Protein AF-A0A344J8W5-F1 (afdb_monomer)

Organism: NCBI:txid2698682

Foldseek 3Di:
DWDKDKDKWFWDDKDFDKDWDWFFDFDWDADPVGDTDTGGDTDIDIDGQWIWIWTDDPRDIDTDTGRDDPPGMDIDMDTDDDDPPPPPDD

Secondary structure (DSSP, 8-state):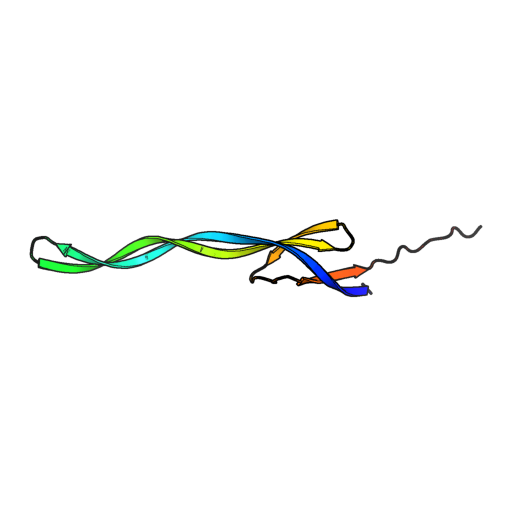
--EEEEEEEEEEEEEEEEEEEEEEEEEEEE-TTS-EEEEEEEEEEEEEEEEEEEEEETTEEEEEEESS--TTEEEEEEEE------PPP-

Sequence (90 aa):
MEVVRYDYAEVLRVQPVEQVVTVGVMQQQCAAAGRCRQVKVPREMRTTIGYDVDYTYRGSKYRSRLAHDPGRRLRIRIGITPMASTRPRP

Solvent-accessible surface area (backbone atoms only — not comparable to full-atom values): 5684 Å² total; per-residue (Å²): 132,84,48,73,45,78,51,76,25,46,46,76,45,78,41,77,38,70,42,80,42,79,42,71,45,83,41,79,48,66,46,96,88,75,53,70,44,80,42,74,44,80,39,82,43,82,42,76,73,25,25,45,32,35,30,36,50,96,89,44,78,49,75,51,80,34,78,58,86,62,73,67,50,38,82,44,82,43,82,51,80,83,80,80,79,77,70,78,79,131

pLDDT: mean 89.61, std 8.24, range [60.88, 96.88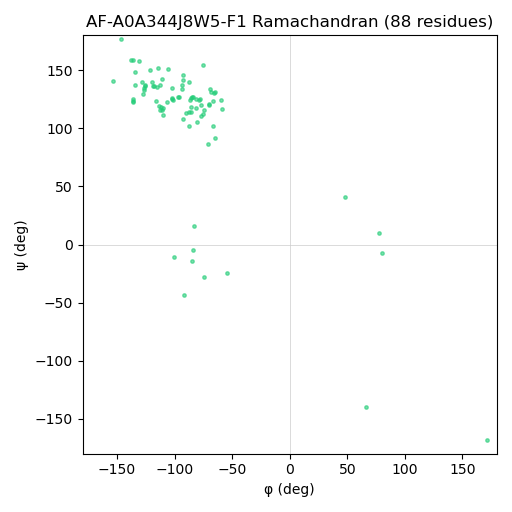]

Structure (mmCIF, N/CA/C/O backbone):
data_AF-A0A344J8W5-F1
#
_entry.id   AF-A0A344J8W5-F1
#
loop_
_atom_site.group_PDB
_atom_site.id
_atom_site.type_symbol
_atom_site.label_atom_id
_atom_site.label_alt_id
_atom_site.label_comp_id
_atom_site.label_asym_id
_atom_site.label_entity_id
_atom_site.label_seq_id
_atom_site.pdbx_PDB_ins_code
_atom_site.Cartn_x
_atom_site.Cartn_y
_atom_site.Cartn_z
_atom_site.occupancy
_atom_site.B_iso_or_equiv
_atom_site.auth_seq_id
_atom_site.auth_comp_id
_atom_site.auth_asym_id
_atom_site.auth_atom_id
_atom_site.pdbx_PDB_model_num
ATOM 1 N N . MET A 1 1 ? 21.119 -21.966 -12.749 1.00 64.31 1 MET A N 1
ATOM 2 C CA . MET A 1 1 ? 21.353 -20.862 -11.794 1.00 64.31 1 MET A CA 1
ATOM 3 C C . MET A 1 1 ? 20.418 -19.733 -12.196 1.00 64.31 1 MET A C 1
ATOM 5 O O . MET A 1 1 ? 20.553 -19.240 -13.307 1.00 64.31 1 MET A O 1
ATOM 9 N N . GLU A 1 2 ? 19.406 -19.419 -11.386 1.00 71.62 2 GLU A N 1
ATOM 10 C CA . GLU A 1 2 ? 18.507 -18.288 -11.660 1.00 71.62 2 GLU A CA 1
ATOM 11 C C . GLU A 1 2 ? 19.294 -16.994 -11.449 1.00 71.62 2 GLU A C 1
ATOM 13 O O . GLU A 1 2 ? 19.843 -16.766 -10.369 1.00 71.62 2 GLU A O 1
ATOM 18 N N . VAL A 1 3 ? 19.402 -16.169 -12.489 1.00 81.62 3 VAL A N 1
ATOM 19 C CA . VAL A 1 3 ? 20.073 -14.876 -12.364 1.00 81.62 3 VAL A CA 1
ATOM 20 C C . VAL A 1 3 ? 19.074 -13.914 -11.738 1.00 81.62 3 VAL A C 1
ATOM 22 O O . VAL A 1 3 ? 18.131 -13.468 -12.389 1.00 81.62 3 VAL A O 1
ATOM 25 N N . VAL A 1 4 ? 19.276 -13.609 -10.459 1.00 89.00 4 VAL A N 1
ATOM 26 C CA . VAL A 1 4 ? 18.450 -12.653 -9.721 1.00 89.00 4 VAL A CA 1
ATOM 27 C C . VAL A 1 4 ? 19.128 -11.288 -9.722 1.00 89.00 4 VAL A C 1
ATOM 29 O O . VAL A 1 4 ? 20.281 -11.159 -9.310 1.00 89.00 4 VAL A O 1
ATOM 32 N N . ARG A 1 5 ? 18.401 -10.250 -10.142 1.00 89.12 5 ARG A N 1
ATOM 33 C CA . ARG A 1 5 ? 18.855 -8.856 -10.091 1.00 89.12 5 ARG A CA 1
ATOM 34 C C . ARG A 1 5 ? 17.922 -8.025 -9.218 1.00 89.12 5 ARG A C 1
ATOM 36 O O . ARG A 1 5 ? 16.707 -8.187 -9.264 1.00 89.12 5 ARG A O 1
ATOM 43 N N . TYR A 1 6 ? 18.495 -7.130 -8.421 1.00 92.19 6 TYR A N 1
ATOM 44 C CA . TYR A 1 6 ? 17.728 -6.127 -7.686 1.00 92.19 6 TYR A CA 1
ATOM 45 C C . TYR A 1 6 ? 17.639 -4.843 -8.503 1.00 92.19 6 TYR A C 1
ATOM 47 O O . TYR A 1 6 ? 18.615 -4.450 -9.145 1.00 92.19 6 TYR A O 1
ATOM 55 N N . ASP A 1 7 ? 16.482 -4.196 -8.459 1.00 93.25 7 ASP A N 1
ATOM 56 C CA . ASP A 1 7 ? 16.242 -2.914 -9.118 1.00 93.25 7 ASP A CA 1
ATOM 57 C C . ASP A 1 7 ? 15.256 -2.069 -8.297 1.00 93.25 7 ASP A C 1
ATOM 59 O O . ASP A 1 7 ? 14.743 -2.520 -7.266 1.00 93.25 7 ASP A O 1
ATOM 63 N N . TYR A 1 8 ? 14.995 -0.846 -8.749 1.00 93.88 8 TYR A N 1
ATOM 64 C CA . TYR A 1 8 ? 14.020 0.059 -8.155 1.00 93.88 8 TYR A CA 1
ATOM 65 C C . TYR A 1 8 ? 12.877 0.346 -9.124 1.00 93.88 8 TYR A C 1
ATOM 67 O O . TYR A 1 8 ? 13.079 0.633 -10.302 1.00 93.88 8 TYR A O 1
ATOM 75 N N . ALA A 1 9 ? 11.664 0.294 -8.591 1.00 95.12 9 ALA A N 1
ATOM 76 C CA . ALA A 1 9 ? 10.448 0.716 -9.259 1.00 95.12 9 ALA A CA 1
ATOM 77 C C . ALA A 1 9 ? 9.964 2.053 -8.695 1.00 95.12 9 ALA A C 1
ATOM 79 O O . ALA A 1 9 ? 10.179 2.369 -7.519 1.00 95.12 9 ALA A O 1
ATOM 80 N N . GLU A 1 10 ? 9.282 2.823 -9.537 1.00 95.19 10 GLU A N 1
ATOM 81 C CA . GLU A 1 10 ? 8.652 4.071 -9.122 1.00 95.19 10 GLU A CA 1
ATOM 82 C C . GLU A 1 10 ? 7.272 3.777 -8.532 1.00 95.19 10 GLU A C 1
ATOM 84 O O . GLU A 1 10 ? 6.452 3.088 -9.148 1.00 95.19 10 GLU A O 1
ATOM 89 N N . VAL A 1 11 ? 7.027 4.273 -7.319 1.00 96.38 11 VAL A N 1
ATOM 90 C CA . VAL A 1 11 ? 5.743 4.089 -6.637 1.00 96.38 11 VAL A CA 1
ATOM 91 C C . VAL A 1 11 ? 4.747 5.109 -7.168 1.00 96.38 11 VAL A C 1
ATOM 93 O O . VAL A 1 11 ? 4.995 6.312 -7.141 1.00 96.38 11 VAL A O 1
ATOM 96 N N . LEU A 1 12 ? 3.604 4.611 -7.634 1.00 95.19 12 LEU A N 1
ATOM 97 C CA . LEU A 1 12 ? 2.509 5.419 -8.157 1.00 95.19 12 LEU A CA 1
ATOM 98 C C . LEU A 1 12 ? 1.496 5.762 -7.063 1.00 95.19 12 LEU A C 1
ATOM 100 O O . LEU A 1 12 ? 1.008 6.889 -7.006 1.00 95.19 12 LEU A O 1
ATOM 104 N N . ARG A 1 13 ? 1.141 4.787 -6.217 1.00 94.75 13 ARG A N 1
ATOM 105 C CA . ARG A 1 13 ? 0.156 4.966 -5.143 1.00 94.75 13 ARG A CA 1
ATOM 106 C C . ARG A 1 13 ? 0.410 3.995 -3.999 1.00 94.75 13 ARG A C 1
ATOM 108 O O . ARG A 1 13 ? 0.667 2.821 -4.240 1.00 94.75 13 ARG A O 1
ATOM 115 N N . VAL A 1 14 ? 0.243 4.476 -2.773 1.00 96.25 14 VAL A N 1
ATOM 116 C CA . VAL A 1 14 ? 0.199 3.651 -1.563 1.00 96.25 14 VAL A CA 1
ATOM 117 C C . VAL A 1 14 ? -1.191 3.784 -0.950 1.00 96.25 14 VAL A C 1
ATOM 119 O O . VAL A 1 14 ? -1.645 4.895 -0.684 1.00 96.25 14 VAL A O 1
ATOM 122 N N . GLN A 1 15 ? -1.881 2.662 -0.761 1.00 94.81 15 GLN A N 1
ATOM 123 C CA . GLN A 1 15 ? -3.183 2.602 -0.103 1.00 94.81 15 GLN A CA 1
ATOM 124 C C . GLN A 1 15 ? -3.049 1.838 1.218 1.00 94.81 15 GLN A C 1
ATOM 126 O O . GLN A 1 15 ? -2.662 0.669 1.188 1.00 94.81 15 GLN A O 1
ATOM 131 N N . PRO A 1 16 ? -3.347 2.454 2.375 1.00 95.12 16 PRO A N 1
ATOM 132 C CA . PRO A 1 16 ? -3.344 1.741 3.643 1.00 95.12 16 PRO A CA 1
ATOM 133 C C . PRO A 1 16 ? -4.492 0.731 3.673 1.00 95.12 16 PRO A C 1
ATOM 135 O O . PRO A 1 16 ? -5.640 1.048 3.364 1.00 95.12 16 PRO A O 1
ATOM 138 N N . VAL A 1 17 ? -4.173 -0.499 4.054 1.00 93.81 17 VAL A N 1
ATOM 139 C CA . VAL A 1 17 ? -5.142 -1.571 4.253 1.00 93.81 17 VAL A CA 1
ATOM 140 C C . VAL A 1 17 ? -5.538 -1.557 5.721 1.00 93.81 17 VAL A C 1
ATOM 142 O O . VAL A 1 17 ? -4.739 -1.924 6.581 1.00 93.81 17 VAL A O 1
ATOM 145 N N . GLU A 1 18 ? -6.760 -1.121 6.010 1.00 93.44 18 GLU A N 1
ATOM 146 C CA . GLU A 1 18 ? -7.305 -1.097 7.368 1.00 93.44 18 GLU A CA 1
ATOM 147 C C . GLU A 1 18 ? -8.095 -2.370 7.691 1.00 93.44 18 GLU A C 1
ATOM 149 O O . GLU A 1 18 ? -8.787 -2.931 6.842 1.00 93.44 18 GLU A O 1
ATOM 154 N N . GLN A 1 19 ? -8.025 -2.799 8.948 1.00 90.44 19 GLN A N 1
ATOM 155 C CA . GLN A 1 19 ? -8.792 -3.902 9.511 1.00 90.44 19 GLN A CA 1
ATOM 156 C C . GLN A 1 19 ? -9.535 -3.430 10.760 1.00 90.44 19 GLN A C 1
ATOM 158 O O . GLN A 1 19 ? -8.965 -2.751 11.613 1.00 90.44 19 GLN A O 1
ATOM 163 N N . VAL A 1 20 ? -10.804 -3.818 10.887 1.00 93.06 20 VAL A N 1
ATOM 164 C CA . VAL A 1 20 ? -11.590 -3.586 12.103 1.00 93.06 20 VAL A CA 1
ATOM 165 C C . VAL A 1 20 ? -11.326 -4.728 13.079 1.00 93.06 20 VAL A C 1
ATOM 167 O O . VAL A 1 20 ? -11.597 -5.889 12.778 1.00 93.06 20 VAL A O 1
ATOM 170 N N . VAL A 1 21 ? -10.780 -4.407 14.246 1.00 93.88 21 VAL A N 1
ATOM 171 C CA . VAL A 1 21 ? -10.521 -5.354 15.331 1.00 93.88 21 VAL A CA 1
ATOM 172 C C . VAL A 1 21 ? -11.418 -5.036 16.519 1.00 93.88 21 VAL A C 1
ATOM 174 O O . VAL A 1 21 ? -11.594 -3.877 16.882 1.00 93.88 21 VAL A O 1
ATOM 177 N N . THR A 1 22 ? -11.996 -6.063 17.141 1.00 94.12 22 THR A N 1
ATOM 178 C CA . THR A 1 22 ? -12.746 -5.885 18.391 1.00 94.12 22 THR A CA 1
ATOM 179 C C . THR A 1 22 ? -11.780 -5.979 19.565 1.00 94.12 22 THR A C 1
ATOM 181 O O . THR A 1 22 ? -11.208 -7.036 19.823 1.00 94.12 22 THR A O 1
ATOM 184 N N . VAL A 1 23 ? -11.595 -4.875 20.284 1.00 94.06 23 VAL A N 1
ATOM 185 C CA . VAL A 1 23 ? -10.727 -4.774 21.461 1.00 94.06 23 VAL A CA 1
ATOM 186 C C . VAL A 1 23 ? -11.556 -4.575 22.726 1.00 94.06 23 VAL A C 1
ATOM 188 O O . VAL A 1 23 ? -12.568 -3.881 22.721 1.00 94.06 23 VAL A O 1
ATOM 191 N N . GLY A 1 24 ? -11.144 -5.190 23.834 1.00 93.75 24 GLY A N 1
ATOM 192 C CA . GLY A 1 24 ? -11.796 -5.001 25.130 1.00 93.75 24 GLY A CA 1
ATOM 193 C C . GLY A 1 24 ? -11.211 -3.801 25.864 1.00 93.75 24 GLY A C 1
ATOM 194 O O . GLY A 1 24 ? -10.138 -3.923 26.456 1.00 93.75 24 GLY A O 1
ATOM 195 N N . VAL A 1 25 ? -11.904 -2.662 25.859 1.00 91.31 25 VAL A N 1
ATOM 196 C CA . VAL A 1 25 ? -11.473 -1.473 26.612 1.00 91.31 25 VAL A CA 1
ATOM 197 C C . VAL A 1 25 ? -12.004 -1.522 28.039 1.00 91.31 25 VAL A C 1
ATOM 199 O O . VAL A 1 25 ? -13.146 -1.916 28.267 1.00 91.31 25 VAL A O 1
ATOM 202 N N . MET A 1 26 ? -11.192 -1.118 29.015 1.00 93.69 26 MET A N 1
ATOM 203 C CA . MET A 1 26 ? -11.665 -0.957 30.391 1.00 93.69 26 MET A CA 1
ATOM 204 C C . MET A 1 26 ? -12.506 0.316 30.482 1.00 93.69 26 MET A C 1
ATOM 206 O O . MET A 1 26 ? -11.989 1.413 30.282 1.00 93.69 26 MET A O 1
ATOM 210 N N . GLN A 1 27 ? -13.792 0.179 30.790 1.00 91.38 27 GLN A N 1
ATOM 211 C CA . GLN A 1 27 ? -14.700 1.299 31.008 1.00 91.38 27 GLN A CA 1
ATOM 212 C C . GLN A 1 27 ? -15.241 1.261 32.437 1.00 91.38 27 GLN A C 1
ATOM 214 O O . GLN A 1 27 ? -15.611 0.204 32.948 1.00 91.38 27 GLN A O 1
ATOM 219 N N . GLN A 1 28 ? -15.277 2.419 33.098 1.00 90.38 28 GLN A N 1
ATOM 220 C CA . GLN A 1 28 ? -15.898 2.547 34.409 1.00 90.38 28 GLN A CA 1
ATOM 221 C C . GLN A 1 28 ? -17.406 2.706 34.233 1.00 90.38 28 GLN A C 1
ATOM 223 O O . GLN A 1 28 ? -17.875 3.672 33.635 1.00 90.38 28 GLN A O 1
ATOM 228 N N . GLN A 1 29 ? -18.161 1.752 34.760 1.00 90.00 29 GLN A N 1
ATOM 229 C CA . GLN A 1 29 ? -19.612 1.766 34.730 1.00 90.00 29 GLN A CA 1
ATOM 230 C C . GLN A 1 29 ? -20.127 1.990 36.149 1.00 90.00 29 GLN A C 1
ATOM 232 O O . GLN A 1 29 ? -19.868 1.187 37.047 1.00 90.00 29 GLN A O 1
ATOM 237 N N . CYS A 1 30 ? -20.802 3.119 36.356 1.00 91.00 30 CYS A N 1
ATOM 238 C CA . CYS A 1 30 ? -21.353 3.513 37.647 1.00 91.00 30 CYS A CA 1
ATOM 239 C C . CYS A 1 30 ? -22.858 3.246 37.679 1.00 91.00 30 CYS A C 1
ATOM 241 O O . CYS A 1 30 ? -23.597 3.699 36.807 1.00 91.00 30 CYS A O 1
ATOM 243 N N . ALA A 1 31 ? -23.311 2.496 38.680 1.00 86.62 31 ALA A N 1
ATOM 244 C CA . A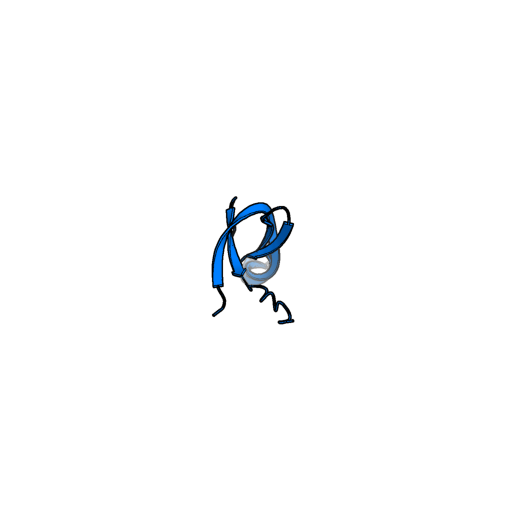LA A 1 31 ? -24.728 2.323 38.966 1.00 86.62 31 ALA A CA 1
ATOM 245 C C . ALA A 1 31 ? -25.291 3.582 39.642 1.00 86.62 31 ALA A C 1
ATOM 247 O O . ALA A 1 31 ? -24.568 4.282 40.353 1.00 86.62 31 ALA A O 1
ATOM 248 N N . ALA A 1 32 ? -26.599 3.815 39.498 1.00 82.88 32 ALA A N 1
ATOM 249 C CA . ALA A 1 32 ? -27.295 4.962 40.094 1.00 82.88 32 ALA A CA 1
ATOM 250 C C . ALA A 1 32 ? -27.101 5.083 41.623 1.00 82.88 32 ALA A C 1
ATOM 252 O O . ALA A 1 32 ? -27.145 6.179 42.165 1.00 82.88 32 ALA A O 1
ATOM 253 N N . ALA A 1 33 ? -26.806 3.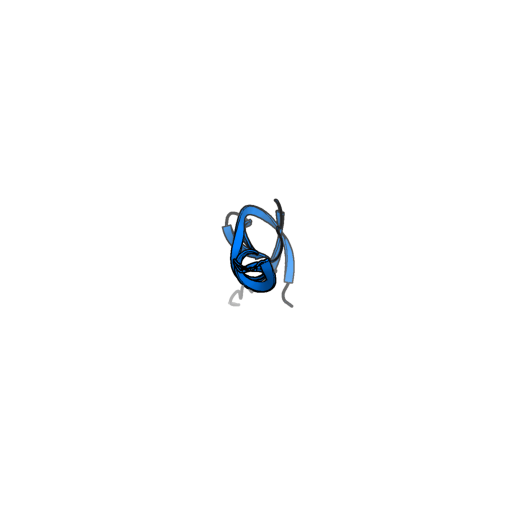973 42.311 1.00 84.50 33 ALA A N 1
ATOM 254 C CA . ALA A 1 33 ? -26.505 3.923 43.744 1.00 84.50 33 ALA A CA 1
ATOM 255 C C . ALA A 1 33 ? -25.031 4.247 44.111 1.00 84.50 33 ALA A C 1
ATOM 257 O O . ALA A 1 33 ? -24.575 3.888 45.195 1.00 84.50 33 ALA A O 1
ATOM 258 N N . GLY A 1 34 ? -24.245 4.852 43.210 1.00 85.06 34 GLY A N 1
ATOM 259 C CA . GLY A 1 34 ? -22.862 5.284 43.481 1.00 85.06 34 GLY A CA 1
ATOM 260 C C . GLY A 1 34 ? -21.801 4.172 43.466 1.00 85.06 34 GLY A C 1
ATOM 261 O O . GLY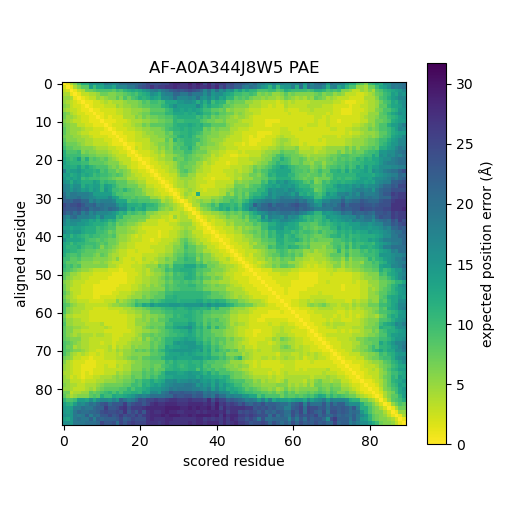 A 1 34 ? -20.656 4.393 43.854 1.00 85.06 34 GLY A O 1
ATOM 262 N N . ARG A 1 35 ? -22.145 2.960 43.016 1.00 88.25 35 ARG A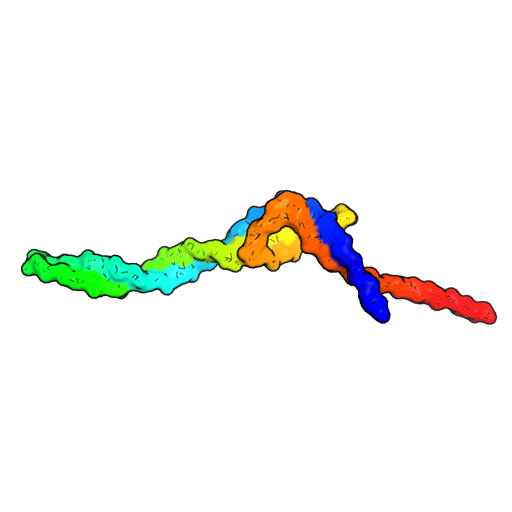 N 1
ATOM 263 C CA . ARG A 1 35 ? -21.197 1.841 42.860 1.00 88.25 35 ARG A CA 1
ATOM 264 C C . ARG A 1 35 ? -20.590 1.878 41.457 1.00 88.25 35 ARG A C 1
ATOM 266 O O . ARG A 1 35 ? -21.303 1.622 40.492 1.00 88.25 35 ARG A O 1
ATOM 273 N N . CYS A 1 36 ? -19.292 2.145 41.337 1.00 93.50 36 CYS A N 1
ATOM 274 C CA . CYS A 1 36 ? -18.577 2.098 40.059 1.00 93.50 36 CYS A CA 1
ATOM 275 C C . CYS A 1 36 ? -17.741 0.819 39.926 1.00 93.50 36 CYS A C 1
ATOM 277 O O . CYS A 1 36 ? -17.017 0.453 40.850 1.00 93.50 36 CYS A O 1
ATOM 279 N N . ARG A 1 37 ? -17.802 0.157 38.766 1.00 91.38 37 ARG A N 1
ATOM 280 C CA . ARG A 1 37 ? -16.996 -1.029 38.441 1.00 91.38 37 ARG A CA 1
ATOM 281 C C . ARG A 1 37 ? -16.287 -0.845 37.104 1.00 91.38 37 ARG A C 1
ATOM 283 O O . ARG A 1 37 ? -16.878 -0.329 36.163 1.00 91.38 37 ARG A O 1
ATOM 290 N N . GLN A 1 38 ? -15.035 -1.292 37.011 1.00 92.75 38 GLN A N 1
ATOM 291 C CA . GLN A 1 38 ? -14.352 -1.402 35.722 1.00 92.75 38 GLN A CA 1
ATOM 292 C C . GLN A 1 38 ? -14.811 -2.670 34.994 1.00 92.75 38 GLN A C 1
ATOM 294 O O . GLN A 1 38 ? -14.731 -3.774 35.539 1.00 92.75 38 GLN A O 1
ATOM 299 N N . VAL A 1 39 ? -15.312 -2.505 33.773 1.00 93.44 39 VAL A N 1
ATOM 300 C CA . VAL A 1 39 ? -15.822 -3.578 32.913 1.00 93.44 39 VAL A CA 1
ATOM 301 C C . VAL A 1 39 ? -15.093 -3.514 31.572 1.00 93.44 39 VAL A C 1
ATOM 303 O O . VAL A 1 39 ? -14.893 -2.430 31.029 1.00 93.44 39 VAL A O 1
ATOM 306 N N . LYS A 1 40 ? -14.685 -4.669 31.029 1.00 93.12 40 LYS A N 1
ATOM 307 C CA . LYS A 1 40 ? -14.173 -4.744 29.654 1.00 93.12 40 LYS A CA 1
ATOM 308 C C . LYS A 1 40 ? -15.345 -4.656 28.684 1.00 93.12 40 LYS A C 1
ATOM 310 O O . LYS A 1 40 ? -16.145 -5.585 28.621 1.00 93.12 40 LYS A O 1
ATOM 315 N N . VAL A 1 41 ? -15.428 -3.570 27.928 1.00 93.12 41 VAL A N 1
ATOM 316 C CA . VAL A 1 41 ? -16.450 -3.373 26.896 1.00 93.12 41 VAL A CA 1
ATOM 317 C C . VAL A 1 41 ? -15.816 -3.628 25.525 1.00 93.12 41 VAL A C 1
ATOM 319 O O . VAL A 1 41 ? -14.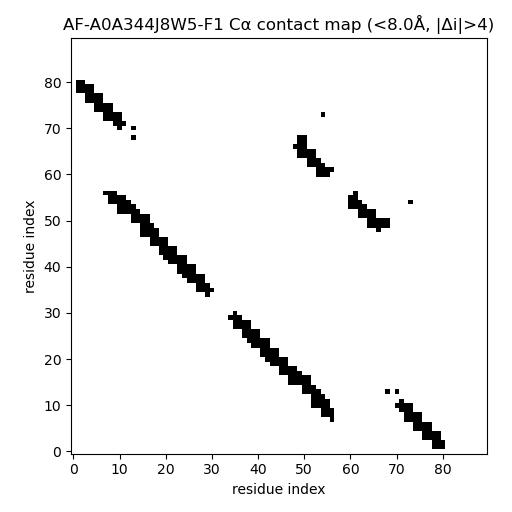774 -3.035 25.233 1.00 93.12 41 VAL A O 1
ATOM 322 N N . PRO A 1 42 ? -16.388 -4.511 24.685 1.00 93.19 42 PRO A N 1
ATOM 323 C CA . PRO A 1 42 ? -15.897 -4.720 23.329 1.00 93.19 42 PRO A CA 1
ATOM 324 C C . PRO A 1 42 ? -16.111 -3.454 22.497 1.00 93.19 42 PRO A C 1
ATOM 326 O O . PRO A 1 42 ? -17.199 -2.877 22.482 1.00 93.19 42 PRO A O 1
ATOM 329 N N . ARG A 1 43 ? -15.061 -3.013 21.808 1.00 92.81 43 ARG A N 1
ATOM 330 C CA . ARG A 1 43 ? -15.090 -1.880 20.887 1.00 92.81 43 ARG A CA 1
ATOM 331 C C . ARG A 1 43 ? -14.387 -2.212 19.593 1.00 92.81 43 ARG A C 1
ATOM 333 O O . ARG A 1 43 ? -13.307 -2.787 19.596 1.00 92.81 43 ARG A O 1
ATOM 340 N N . GLU A 1 44 ? -14.993 -1.799 18.496 1.00 93.94 44 GLU A N 1
ATOM 341 C CA . GLU A 1 44 ? -14.403 -1.894 17.171 1.00 93.94 44 GLU A CA 1
ATOM 342 C C . GLU A 1 44 ? -13.375 -0.776 16.985 1.00 93.94 44 GLU A C 1
ATOM 344 O O . GLU A 1 44 ? -13.673 0.405 17.174 1.00 93.94 44 GLU A O 1
ATOM 349 N N . MET A 1 45 ? -12.152 -1.150 16.630 1.00 90.38 45 MET A N 1
ATOM 350 C CA . MET A 1 45 ? -11.047 -0.237 16.373 1.00 90.38 45 MET A CA 1
ATOM 351 C C . MET A 1 45 ? -10.466 -0.527 14.995 1.00 90.38 45 MET A C 1
ATOM 353 O O . MET A 1 45 ? -10.265 -1.681 14.628 1.00 90.38 45 MET A O 1
ATOM 357 N N . ARG A 1 46 ? -10.212 0.523 14.215 1.00 91.94 46 ARG A N 1
ATOM 358 C CA . ARG A 1 46 ? -9.567 0.405 12.904 1.00 91.94 46 ARG A CA 1
ATOM 359 C C . ARG A 1 46 ? -8.055 0.417 13.094 1.00 91.94 46 ARG A C 1
ATOM 361 O O . ARG A 1 46 ? -7.520 1.324 13.725 1.00 91.94 46 ARG A O 1
ATOM 368 N N . THR A 1 47 ? -7.385 -0.593 12.555 1.00 90.19 47 THR A N 1
ATOM 369 C CA . THR A 1 47 ? -5.929 -0.743 12.575 1.00 90.19 47 THR A CA 1
ATOM 370 C C . THR A 1 47 ? -5.426 -0.978 11.161 1.00 90.19 47 THR A C 1
ATOM 372 O O . THR A 1 47 ? -5.907 -1.873 10.472 1.00 90.19 47 THR A O 1
ATOM 375 N N . THR A 1 48 ? -4.422 -0.217 10.737 1.00 91.94 48 THR A N 1
ATOM 376 C CA . THR A 1 48 ? -3.715 -0.465 9.477 1.00 91.94 48 THR A CA 1
ATOM 377 C C . THR A 1 48 ? -2.874 -1.734 9.592 1.00 91.94 48 THR A C 1
ATOM 379 O O . THR A 1 48 ? -1.984 -1.815 10.436 1.00 91.94 48 THR A O 1
ATOM 382 N N . ILE A 1 49 ? -3.151 -2.726 8.746 1.00 92.75 49 ILE A N 1
ATOM 383 C CA . ILE A 1 49 ? -2.462 -4.029 8.720 1.00 92.75 49 ILE A CA 1
ATOM 384 C C . ILE A 1 49 ? -1.406 -4.134 7.614 1.00 92.75 49 ILE A C 1
ATOM 386 O O . ILE A 1 49 ? -0.634 -5.090 7.580 1.00 92.75 49 ILE A O 1
ATOM 390 N N . GLY A 1 50 ? -1.376 -3.177 6.689 1.00 94.44 50 GLY A N 1
ATOM 391 C CA . GLY A 1 50 ? -0.408 -3.146 5.603 1.00 94.44 50 GLY A CA 1
ATOM 392 C C . GLY A 1 50 ? -0.730 -2.070 4.580 1.00 94.44 50 GLY A C 1
ATOM 393 O O . GLY A 1 50 ? -1.585 -1.215 4.802 1.00 94.44 50 GLY A O 1
ATOM 394 N N . TYR A 1 51 ? -0.043 -2.135 3.448 1.00 95.38 51 TYR A N 1
ATOM 395 C CA . TYR A 1 51 ? -0.120 -1.150 2.380 1.00 95.38 51 TYR A CA 1
ATOM 396 C C . TYR A 1 51 ? -0.209 -1.862 1.033 1.00 95.38 51 TYR A C 1
ATOM 398 O O . TYR A 1 51 ? 0.667 -2.655 0.686 1.00 95.38 51 TYR A O 1
ATOM 406 N N . ASP A 1 52 ? -1.258 -1.576 0.269 1.00 95.19 52 ASP A N 1
ATOM 407 C CA . ASP A 1 52 ? -1.367 -1.975 -1.128 1.00 95.19 52 ASP A CA 1
ATOM 408 C C . ASP A 1 52 ? -0.678 -0.907 -1.985 1.00 95.19 52 ASP A C 1
ATOM 410 O O . ASP A 1 52 ? -1.092 0.254 -2.037 1.00 95.19 52 ASP A O 1
ATOM 414 N N . VAL A 1 53 ? 0.412 -1.301 -2.637 1.00 96.88 53 VAL A N 1
ATOM 415 C CA . VAL A 1 53 ? 1.314 -0.395 -3.347 1.00 96.88 53 VAL A CA 1
ATOM 416 C C . VAL A 1 53 ? 1.239 -0.666 -4.836 1.00 96.88 53 VAL A C 1
ATOM 418 O O . VAL A 1 53 ? 1.622 -1.738 -5.304 1.00 96.88 53 VAL A O 1
ATOM 421 N N . ASP A 1 54 ? 0.770 0.336 -5.573 1.00 96.25 54 ASP A N 1
ATOM 422 C CA . ASP A 1 54 ? 0.816 0.394 -7.027 1.00 96.25 54 ASP A CA 1
ATOM 423 C C . ASP A 1 54 ? 2.169 0.987 -7.449 1.00 96.25 54 ASP A C 1
ATOM 425 O O . ASP A 1 54 ? 2.517 2.100 -7.047 1.00 96.25 54 ASP A O 1
ATOM 429 N N . TYR A 1 55 ? 2.929 0.279 -8.280 1.00 95.94 55 TYR A N 1
ATOM 430 C CA . TYR A 1 55 ? 4.233 0.723 -8.782 1.00 95.94 55 TYR A CA 1
ATOM 431 C C . TYR A 1 55 ? 4.396 0.420 -10.269 1.00 95.94 55 TYR A C 1
ATOM 433 O O . TYR A 1 55 ? 3.721 -0.444 -10.829 1.00 95.94 55 TYR A O 1
ATOM 441 N N . THR A 1 56 ? 5.303 1.141 -10.923 1.00 95.75 56 THR A N 1
ATOM 442 C CA . THR A 1 56 ? 5.651 0.930 -12.329 1.00 95.75 56 THR A CA 1
ATOM 443 C C . THR A 1 56 ? 7.111 0.533 -12.477 1.00 95.75 56 THR A C 1
ATOM 445 O O . THR A 1 56 ? 8.006 1.106 -11.851 1.00 95.75 56 THR A O 1
ATOM 448 N N . TYR A 1 57 ? 7.358 -0.464 -13.320 1.00 94.94 57 TYR A N 1
ATOM 449 C CA . TYR A 1 57 ? 8.695 -0.882 -13.710 1.00 94.94 57 TYR A CA 1
ATOM 450 C C . TYR A 1 57 ? 8.735 -1.133 -15.214 1.00 94.94 57 TYR A C 1
ATOM 452 O O . TYR A 1 57 ? 7.924 -1.895 -15.743 1.00 94.94 57 TYR A O 1
ATOM 460 N N . ARG A 1 58 ? 9.670 -0.472 -15.912 1.00 91.94 58 ARG A N 1
ATOM 461 C CA . ARG A 1 58 ? 9.818 -0.538 -17.381 1.00 91.94 58 ARG A CA 1
ATOM 462 C C . ARG A 1 58 ? 8.491 -0.348 -18.138 1.00 91.94 58 ARG A C 1
ATOM 464 O O . ARG A 1 58 ? 8.205 -1.059 -19.094 1.00 91.94 58 ARG A O 1
ATOM 471 N N . GLY A 1 59 ? 7.657 0.584 -17.673 1.00 92.56 59 GLY A N 1
ATOM 472 C CA . GLY A 1 59 ? 6.359 0.905 -18.281 1.00 92.56 59 GLY A CA 1
ATOM 473 C C . GLY A 1 59 ? 5.210 -0.049 -17.928 1.00 92.56 59 GLY A C 1
ATOM 474 O O . GLY A 1 59 ? 4.063 0.247 -18.250 1.00 92.56 59 GLY A O 1
ATOM 475 N N . SER A 1 60 ? 5.480 -1.156 -17.234 1.00 95.38 60 SER A N 1
ATOM 476 C CA . SER A 1 60 ? 4.450 -2.081 -16.751 1.00 95.38 60 SER A CA 1
ATOM 477 C C . SER A 1 60 ? 4.043 -1.737 -15.320 1.00 95.38 60 SER A C 1
ATOM 479 O O . SER A 1 60 ? 4.902 -1.511 -14.465 1.00 95.38 60 SER A O 1
ATOM 481 N N . LYS A 1 61 ? 2.733 -1.706 -15.053 1.00 95.69 61 LYS A N 1
ATOM 482 C CA . LYS A 1 61 ? 2.175 -1.426 -13.723 1.00 95.69 61 LYS A CA 1
ATOM 483 C C . LYS A 1 61 ? 1.924 -2.722 -12.965 1.00 95.69 61 LYS A C 1
ATOM 485 O O . LYS A 1 61 ? 1.369 -3.667 -13.516 1.00 95.69 61 LYS A O 1
ATOM 490 N N . TYR A 1 62 ? 2.274 -2.719 -11.691 1.00 94.94 62 TYR A N 1
ATOM 491 C CA . TYR A 1 62 ? 2.128 -3.848 -10.787 1.00 94.94 62 TYR A CA 1
ATOM 492 C C . TYR A 1 62 ? 1.570 -3.373 -9.448 1.00 94.94 62 TYR A C 1
ATOM 494 O O . TYR A 1 62 ? 1.688 -2.198 -9.094 1.00 94.94 62 TYR A O 1
ATOM 502 N N . ARG A 1 63 ? 0.980 -4.305 -8.697 1.00 95.06 63 ARG A N 1
ATOM 503 C CA . ARG A 1 63 ? 0.496 -4.083 -7.335 1.00 95.06 63 ARG A CA 1
ATOM 504 C C . ARG A 1 63 ? 1.091 -5.131 -6.410 1.00 95.06 63 ARG A C 1
ATOM 506 O O . ARG A 1 63 ? 1.048 -6.315 -6.731 1.00 95.06 63 ARG A O 1
ATOM 513 N N . SER A 1 64 ? 1.605 -4.696 -5.266 1.00 94.00 64 SER A N 1
ATOM 514 C CA . SER A 1 64 ? 2.108 -5.578 -4.208 1.00 94.00 64 SER A CA 1
ATOM 515 C C . SER A 1 64 ? 1.601 -5.127 -2.845 1.00 94.00 64 SER A C 1
ATOM 517 O O . SER A 1 64 ? 1.422 -3.933 -2.616 1.00 94.00 64 SER A O 1
ATOM 519 N N . ARG A 1 65 ? 1.408 -6.082 -1.932 1.00 93.88 65 ARG A N 1
ATOM 520 C CA . ARG A 1 65 ? 1.060 -5.807 -0.535 1.00 93.88 65 ARG A CA 1
ATOM 521 C C . ARG A 1 65 ? 2.312 -5.831 0.333 1.00 93.88 65 ARG A C 1
ATOM 523 O O . ARG A 1 65 ? 3.067 -6.801 0.305 1.00 93.88 65 ARG A O 1
ATOM 530 N N . LEU A 1 66 ? 2.525 -4.770 1.100 1.00 93.69 66 LEU A N 1
ATOM 531 C CA . LEU A 1 66 ? 3.686 -4.577 1.965 1.00 93.69 66 LEU A CA 1
ATOM 532 C C . LEU A 1 66 ? 3.247 -4.381 3.417 1.00 93.69 66 LEU A C 1
ATOM 534 O O . LEU A 1 66 ? 2.171 -3.853 3.686 1.00 93.69 66 LEU A O 1
ATOM 538 N N . ALA A 1 67 ? 4.095 -4.795 4.359 1.00 91.81 67 ALA A N 1
ATOM 539 C CA . ALA A 1 67 ? 3.851 -4.586 5.789 1.00 91.81 67 ALA A CA 1
ATOM 540 C C . ALA A 1 67 ? 4.085 -3.126 6.221 1.00 91.81 67 ALA A C 1
ATOM 542 O O . ALA A 1 67 ? 3.470 -2.652 7.169 1.00 91.81 67 ALA A O 1
ATOM 543 N N . HIS A 1 68 ? 4.968 -2.416 5.517 1.00 92.06 68 HIS A N 1
ATOM 544 C CA . HIS A 1 68 ? 5.351 -1.037 5.808 1.00 92.06 68 HIS A CA 1
ATOM 545 C C . HIS A 1 68 ? 5.275 -0.187 4.541 1.00 92.06 68 HIS A C 1
ATOM 547 O O . HIS A 1 68 ? 5.352 -0.718 3.430 1.00 92.06 68 HIS A O 1
ATOM 553 N N . ASP A 1 69 ? 5.154 1.127 4.723 1.00 90.62 69 ASP A N 1
ATOM 554 C CA . ASP A 1 69 ? 5.154 2.085 3.624 1.00 90.62 69 ASP A CA 1
ATOM 555 C C . ASP A 1 69 ? 6.538 2.118 2.936 1.00 90.62 69 ASP A C 1
ATOM 557 O O . ASP A 1 69 ? 7.550 2.343 3.606 1.00 90.62 69 ASP A O 1
ATOM 561 N N . PRO A 1 70 ? 6.625 1.868 1.614 1.00 90.50 70 PRO A N 1
ATOM 562 C CA . PRO A 1 70 ? 7.894 1.885 0.885 1.00 90.50 70 PRO A CA 1
ATOM 563 C C . PRO A 1 70 ? 8.330 3.292 0.439 1.00 90.50 70 PRO A C 1
ATOM 565 O O . PRO A 1 70 ? 9.399 3.446 -0.157 1.00 90.50 70 PRO A O 1
ATOM 568 N N . GLY A 1 71 ? 7.514 4.324 0.654 1.00 91.06 71 GLY A N 1
ATOM 569 C CA . GLY A 1 71 ? 7.745 5.671 0.151 1.00 91.06 71 GLY A CA 1
ATOM 570 C C . GLY A 1 71 ? 7.673 5.767 -1.376 1.00 91.06 71 GLY A C 1
ATOM 571 O O . GLY A 1 71 ? 6.818 5.173 -2.027 1.00 91.06 71 GLY A O 1
ATOM 572 N N . ARG A 1 72 ? 8.577 6.557 -1.975 1.00 92.50 72 ARG A N 1
ATOM 573 C CA . ARG A 1 72 ? 8.553 6.893 -3.418 1.00 92.50 72 ARG A CA 1
ATOM 574 C C . ARG A 1 72 ? 9.237 5.861 -4.321 1.00 92.50 72 ARG A C 1
ATOM 576 O O . ARG A 1 72 ? 9.093 5.934 -5.540 1.00 92.50 72 ARG A O 1
ATOM 583 N N . ARG A 1 73 ? 10.020 4.933 -3.759 1.00 92.94 73 ARG A N 1
ATOM 584 C CA . ARG A 1 73 ? 10.805 3.950 -4.523 1.00 92.94 73 ARG A CA 1
ATOM 585 C C . ARG A 1 73 ? 10.683 2.576 -3.894 1.00 92.94 73 ARG A C 1
ATOM 587 O O . ARG A 1 73 ? 11.053 2.389 -2.742 1.00 92.94 73 ARG A O 1
ATOM 594 N N . LEU A 1 74 ? 10.243 1.604 -4.682 1.00 94.56 74 LEU A N 1
ATOM 595 C CA . LEU A 1 74 ? 10.111 0.227 -4.232 1.00 94.56 74 LEU A CA 1
ATOM 596 C C . LEU A 1 74 ? 11.285 -0.605 -4.741 1.00 94.56 74 LEU A C 1
ATOM 598 O O . LEU A 1 74 ? 11.526 -0.673 -5.944 1.00 94.56 74 LEU A O 1
ATOM 602 N N . ARG A 1 75 ? 12.005 -1.266 -3.833 1.00 93.50 75 ARG A N 1
ATOM 603 C CA . ARG A 1 75 ? 13.056 -2.217 -4.207 1.00 93.50 75 ARG A CA 1
ATOM 604 C C . ARG A 1 75 ? 12.414 -3.526 -4.662 1.00 93.50 75 ARG A C 1
ATOM 606 O O . ARG A 1 75 ? 11.718 -4.174 -3.885 1.00 93.50 75 ARG A O 1
ATOM 613 N N . ILE A 1 76 ? 12.671 -3.924 -5.903 1.00 93.31 76 ILE A N 1
ATOM 614 C CA . ILE A 1 76 ? 12.092 -5.119 -6.526 1.00 93.31 76 ILE A CA 1
ATOM 615 C C . ILE A 1 76 ? 13.164 -6.170 -6.834 1.00 93.31 76 ILE A C 1
ATOM 617 O O . ILE A 1 76 ? 14.335 -5.849 -7.057 1.00 93.31 76 ILE A O 1
ATOM 621 N N . ARG A 1 77 ? 12.752 -7.444 -6.839 1.00 92.38 77 ARG A N 1
ATOM 622 C CA . ARG A 1 77 ? 13.586 -8.594 -7.210 1.00 92.38 77 ARG A CA 1
ATOM 623 C C . ARG A 1 77 ? 13.151 -9.115 -8.574 1.00 92.38 77 ARG A C 1
ATOM 625 O O . ARG A 1 77 ? 11.993 -9.477 -8.753 1.00 92.38 77 ARG A O 1
ATOM 632 N N . ILE A 1 78 ? 14.085 -9.163 -9.513 1.00 90.62 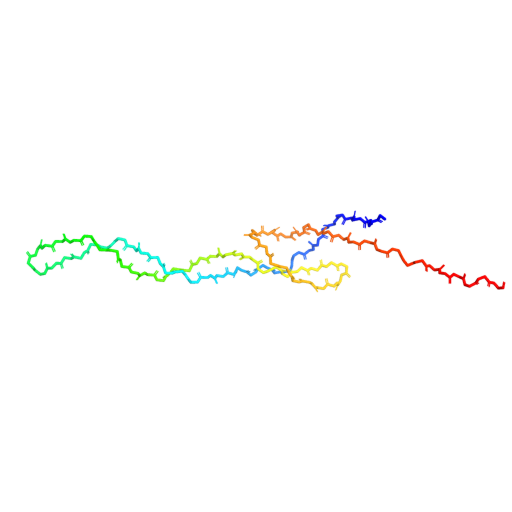78 ILE A N 1
ATOM 633 C CA . ILE A 1 78 ? 13.843 -9.546 -10.901 1.00 90.62 78 ILE A CA 1
ATOM 634 C C . ILE A 1 78 ? 14.525 -10.886 -11.155 1.00 90.62 78 ILE A C 1
ATOM 636 O O . ILE A 1 78 ? 15.748 -10.985 -11.036 1.00 90.62 78 ILE A O 1
ATOM 640 N N . GLY A 1 79 ? 13.737 -11.901 -11.507 1.00 88.94 79 GLY A N 1
ATOM 641 C CA . GLY A 1 79 ? 14.246 -13.168 -12.029 1.00 88.94 79 GLY A CA 1
ATOM 642 C C . GLY A 1 79 ? 14.503 -13.048 -13.529 1.00 88.94 79 GLY A C 1
ATOM 643 O O . GLY A 1 79 ? 13.625 -12.613 -14.274 1.00 88.94 79 GLY A O 1
ATOM 644 N N . ILE A 1 80 ? 15.709 -13.393 -13.974 1.00 85.38 80 ILE A N 1
ATOM 645 C CA . ILE A 1 80 ? 16.089 -13.380 -15.388 1.00 85.38 80 ILE A CA 1
ATOM 646 C C . ILE A 1 80 ? 16.245 -14.825 -15.857 1.00 85.38 80 ILE A C 1
ATOM 648 O O . ILE A 1 80 ? 17.128 -15.552 -15.396 1.00 85.38 80 ILE A O 1
ATOM 652 N N . THR A 1 81 ? 15.409 -15.218 -16.815 1.00 86.31 81 THR A N 1
ATOM 653 C CA . THR A 1 81 ? 15.488 -16.517 -17.486 1.00 86.31 81 THR A CA 1
ATOM 654 C C . THR A 1 81 ? 15.945 -16.294 -18.927 1.00 86.31 81 THR A C 1
ATOM 656 O O . THR A 1 81 ? 15.203 -15.694 -19.707 1.00 86.31 81 THR A O 1
ATOM 659 N N . PRO A 1 82 ? 17.163 -16.720 -19.306 1.00 81.31 82 PRO A N 1
ATOM 660 C CA . PRO A 1 82 ? 17.615 -16.588 -20.682 1.00 81.31 82 PRO A CA 1
ATOM 661 C C . PRO A 1 82 ? 16.812 -17.531 -21.578 1.00 81.31 82 PRO A C 1
ATOM 663 O O . PRO A 1 82 ? 16.646 -18.711 -21.269 1.00 81.31 82 PRO A O 1
ATOM 666 N N . MET A 1 83 ? 16.345 -17.026 -22.716 1.00 80.12 83 MET A N 1
ATOM 667 C CA . MET A 1 83 ? 15.816 -17.887 -23.765 1.00 80.12 83 MET A CA 1
ATOM 668 C C . MET A 1 83 ? 17.001 -18.512 -24.499 1.00 80.12 83 MET A C 1
ATOM 670 O O . MET A 1 83 ? 17.751 -17.815 -25.183 1.00 80.12 83 MET A O 1
ATOM 674 N N . ALA A 1 84 ? 17.198 -19.821 -24.333 1.00 75.94 84 ALA A N 1
ATOM 675 C CA . ALA A 1 84 ? 18.145 -20.559 -25.151 1.00 75.94 84 ALA A CA 1
ATOM 676 C C . ALA A 1 84 ? 17.611 -20.561 -26.587 1.00 75.94 84 ALA A C 1
ATOM 678 O O . ALA A 1 84 ? 16.691 -21.311 -26.909 1.00 75.94 84 ALA A O 1
ATOM 679 N N . SER A 1 85 ? 18.169 -19.709 -27.449 1.00 64.31 85 SER A N 1
ATOM 680 C CA . SER A 1 85 ? 17.948 -19.813 -28.886 1.00 64.31 85 SER A CA 1
ATOM 681 C C . SER A 1 85 ? 18.570 -21.129 -29.346 1.00 64.31 85 SER A C 1
ATOM 683 O O . SER A 1 85 ? 19.763 -21.206 -29.649 1.00 64.31 85 SER A O 1
ATOM 685 N N . THR A 1 86 ? 17.785 -22.197 -29.357 1.00 60.88 86 THR A N 1
ATOM 686 C CA . THR A 1 86 ? 18.153 -23.426 -30.045 1.00 60.88 86 THR A CA 1
ATOM 687 C C . THR A 1 86 ? 18.046 -23.116 -31.529 1.00 60.88 86 THR A C 1
ATOM 689 O O . THR A 1 86 ? 17.002 -23.275 -32.149 1.00 60.88 86 THR A O 1
ATOM 692 N N . ARG A 1 87 ? 19.128 -22.584 -32.106 1.00 67.81 87 ARG A N 1
ATOM 693 C CA . ARG A 1 87 ? 19.308 -22.598 -33.555 1.00 67.81 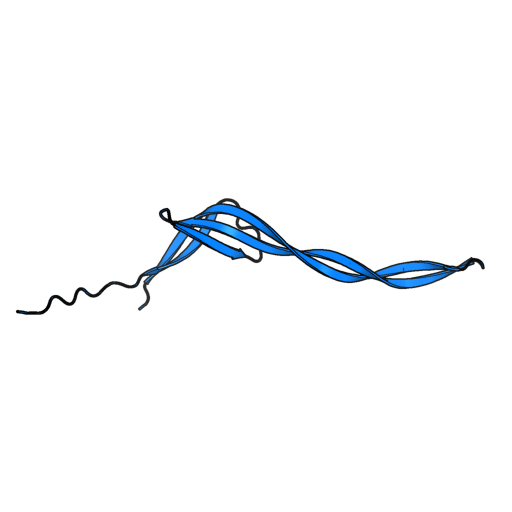87 ARG A CA 1
ATOM 694 C C . ARG A 1 87 ? 19.292 -24.078 -33.957 1.00 67.81 87 ARG A C 1
ATOM 696 O O . ARG A 1 87 ? 20.178 -24.798 -33.490 1.00 67.81 87 ARG A O 1
ATOM 703 N N . PRO A 1 88 ? 18.328 -24.558 -34.764 1.00 66.25 88 PRO A N 1
ATOM 704 C CA . PRO A 1 88 ? 18.434 -25.900 -35.313 1.00 66.25 88 PRO A CA 1
ATOM 705 C C . PRO A 1 88 ? 19.729 -25.928 -36.127 1.00 66.25 88 PRO A C 1
ATOM 707 O O . PRO A 1 88 ? 19.958 -25.048 -36.964 1.00 66.25 88 PRO A O 1
ATOM 710 N N . ARG A 1 89 ? 20.631 -26.861 -35.813 1.00 65.44 89 ARG A N 1
ATOM 711 C CA . ARG A 1 89 ? 21.793 -27.117 -36.668 1.00 65.44 89 ARG A CA 1
ATOM 712 C C . ARG A 1 89 ? 21.250 -27.651 -38.008 1.00 65.44 89 ARG A C 1
ATOM 714 O O . ARG A 1 89 ? 20.364 -28.503 -37.942 1.00 65.44 89 ARG A O 1
ATOM 721 N N . PRO A 1 90 ? 21.698 -27.112 -39.158 1.00 70.25 90 PRO A N 1
ATOM 722 C CA . PRO A 1 90 ? 21.259 -27.577 -40.471 1.00 70.25 90 PRO A CA 1
ATOM 723 C C . PRO A 1 90 ? 21.691 -29.020 -40.733 1.00 70.25 90 PRO A C 1
ATOM 725 O O . PRO A 1 90 ? 22.727 -29.436 -40.157 1.00 70.25 90 PRO A O 1
#

Nearest PDB structures (foldseek):
  8egr-assembly1_J  TM=2.627E-01  e=1.225E+00  Staphylococcus phage Andhra
  5wc3-assembly1_A  TM=2.047E-01  e=9.805E-01  Bacillus subtilis BEST7613
  5ec5-assembly1_B  TM=2.106E-01  e=1.911E+00  Eisenia fetida
  8c27-assembly1_A  TM=1.530E-01  e=2.669E+00  Streptococcus agalactiae
  6klw-assembly1_F  TM=2.124E-01  e=6.872E+00  Clostridium perfringens

Radius of gyration: 25.88 Å; Cα contacts (8 Å, |Δi|>4): 160; chains: 1; bounding box: 49×34×84 Å

Mean predicted aligned error: 8.66 Å